Protein AF-C1AVU8-F1 (afdb_monomer_lite)

InterPro domains:
  IPR022062 Protein of unknown function DUF3618 [PF12277] (2-47)

Structure (mmCIF, N/CA/C/O backbone):
data_AF-C1AVU8-F1
#
_entry.id   AF-C1AVU8-F1
#
loop_
_atom_site.group_PDB
_atom_site.id
_atom_site.type_symbol
_atom_site.label_atom_id
_atom_site.label_alt_id
_atom_site.label_comp_id
_atom_site.label_asym_id
_atom_site.label_entity_id
_atom_site.label_seq_id
_atom_site.pdbx_PDB_ins_code
_atom_site.Cartn_x
_atom_site.Cartn_y
_atom_site.Cartn_z
_atom_site.occupancy
_atom_site.B_iso_or_equiv
_atom_site.auth_seq_id
_atom_site.auth_comp_id
_atom_site.auth_asym_id
_atom_site.auth_atom_id
_atom_site.pdbx_PDB_model_num
ATOM 1 N N . MET A 1 1 ? -10.793 -14.500 60.648 1.00 51.97 1 MET A N 1
ATOM 2 C CA . MET A 1 1 ? -11.117 -13.316 59.827 1.00 51.97 1 MET A CA 1
ATOM 3 C C . MET A 1 1 ? -11.416 -13.807 58.409 1.00 51.97 1 MET A C 1
ATOM 5 O O . MET A 1 1 ? -10.474 -14.064 57.683 1.00 51.97 1 MET A O 1
ATOM 9 N N . PRO A 1 2 ? -12.695 -14.048 58.062 1.00 56.09 2 PRO A N 1
ATOM 10 C CA . PRO A 1 2 ? -13.169 -14.440 56.722 1.00 56.09 2 PRO A CA 1
ATOM 11 C C . PRO A 1 2 ? -13.711 -13.247 55.904 1.00 56.09 2 PRO A C 1
ATOM 13 O O . PRO A 1 2 ? -14.338 -13.429 54.869 1.00 56.09 2 PRO A O 1
ATOM 16 N N . ARG A 1 3 ? -13.517 -12.015 56.396 1.00 60.41 3 ARG A N 1
ATOM 17 C CA . ARG A 1 3 ? -14.140 -10.789 55.865 1.00 60.41 3 ARG A CA 1
ATOM 18 C C . ARG A 1 3 ? -13.511 -10.320 54.546 1.00 60.41 3 ARG A C 1
ATOM 20 O O . ARG A 1 3 ? -14.116 -9.536 53.820 1.00 60.41 3 ARG A O 1
ATOM 27 N N . ASP A 1 4 ? -12.315 -10.816 54.244 1.00 69.19 4 ASP A N 1
ATOM 28 C CA . ASP A 1 4 ? -11.530 -10.388 53.089 1.00 69.19 4 ASP A CA 1
ATOM 29 C C . ASP A 1 4 ? -11.873 -1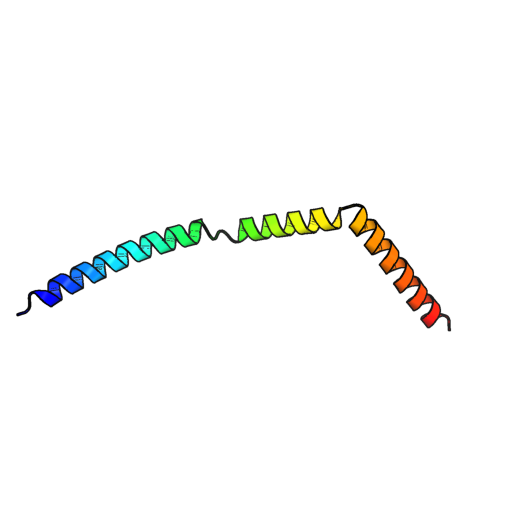1.207 51.837 1.00 69.19 4 ASP A C 1
ATOM 31 O O . ASP A 1 4 ? -11.962 -10.647 50.751 1.00 69.19 4 ASP A O 1
ATOM 35 N N . THR A 1 5 ? -12.173 -12.505 51.975 1.00 73.44 5 THR A N 1
ATOM 36 C CA . THR A 1 5 ? -12.528 -13.378 50.840 1.00 73.44 5 THR A CA 1
ATOM 37 C C . THR A 1 5 ? -13.812 -12.931 50.144 1.00 73.44 5 THR A C 1
ATOM 39 O O . THR A 1 5 ? -13.826 -12.805 48.927 1.00 73.44 5 THR A O 1
ATOM 42 N N . GLU A 1 6 ? -14.859 -12.607 50.9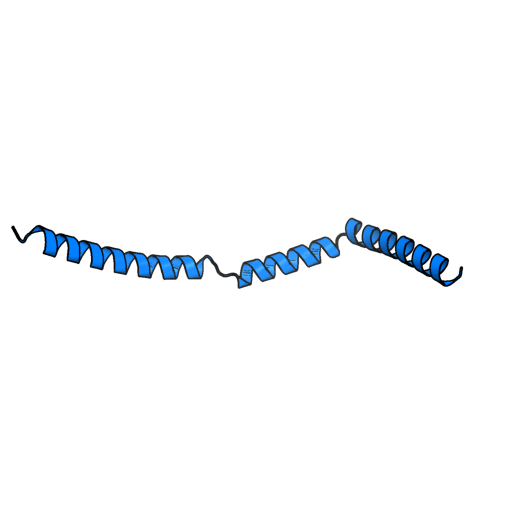06 1.00 76.94 6 GLU A N 1
ATOM 43 C CA . GLU A 1 6 ? -16.150 -12.149 50.362 1.00 76.94 6 GLU A CA 1
ATOM 44 C C . GLU A 1 6 ? -16.019 -10.805 49.617 1.00 76.94 6 GLU A C 1
ATOM 46 O O . GLU A 1 6 ? -16.703 -10.534 48.628 1.00 76.94 6 GLU A O 1
ATOM 51 N N . SER A 1 7 ? -15.098 -9.962 50.091 1.00 78.06 7 SER A N 1
ATOM 52 C CA . SER A 1 7 ? -14.778 -8.671 49.482 1.00 78.06 7 SER A CA 1
ATOM 53 C C . SER A 1 7 ? -14.005 -8.859 48.173 1.00 78.06 7 SER A C 1
ATOM 55 O O . SER A 1 7 ? -14.350 -8.239 47.168 1.00 78.06 7 SER A O 1
ATOM 57 N N . ILE A 1 8 ? -13.023 -9.768 48.166 1.00 77.69 8 ILE A N 1
ATOM 58 C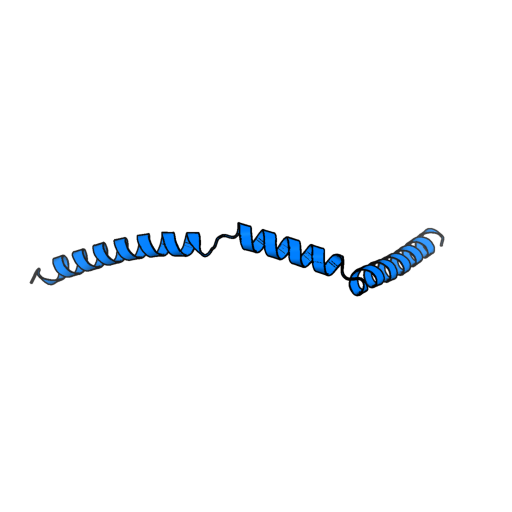 CA . ILE A 1 8 ? -12.231 -10.134 46.982 1.00 77.69 8 ILE A CA 1
ATOM 59 C C . ILE A 1 8 ? -13.117 -10.789 45.910 1.00 77.69 8 ILE A C 1
ATOM 61 O O . ILE A 1 8 ? -13.003 -10.451 44.734 1.00 77.69 8 ILE A O 1
ATOM 65 N N . GLU A 1 9 ? -14.039 -11.679 46.286 1.00 81.50 9 GLU A N 1
ATOM 66 C CA . GLU A 1 9 ? -14.9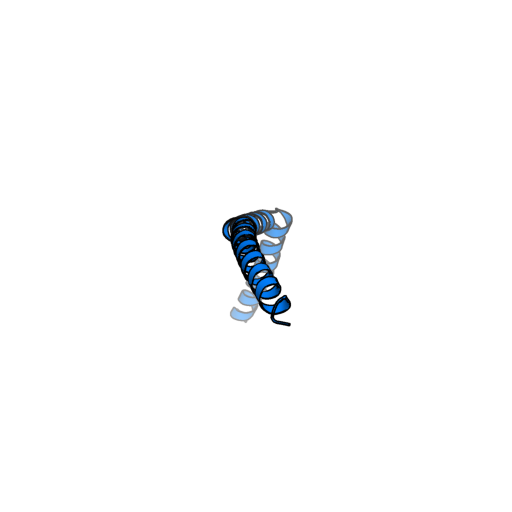78 -12.316 45.349 1.00 81.50 9 GLU A CA 1
ATOM 67 C C . GLU A 1 9 ? -15.884 -11.290 44.655 1.00 81.50 9 GLU A C 1
ATOM 69 O O . GLU A 1 9 ? -16.042 -11.334 43.432 1.00 81.50 9 GLU A O 1
ATOM 74 N N . ARG A 1 10 ? -16.411 -10.306 45.400 1.00 82.19 10 ARG A N 1
ATOM 75 C CA . ARG A 1 10 ? -17.177 -9.194 44.806 1.00 82.19 10 ARG A CA 1
ATOM 76 C C . ARG A 1 10 ? -16.343 -8.350 43.853 1.00 82.19 10 ARG A C 1
ATOM 78 O O . ARG A 1 10 ? -16.854 -7.903 42.828 1.00 82.19 10 ARG A O 1
ATOM 85 N N . GLU A 1 11 ? -15.081 -8.105 44.184 1.00 77.94 11 GLU A N 1
ATOM 86 C CA . GLU A 1 11 ? -14.179 -7.320 43.341 1.00 77.94 11 GLU A CA 1
ATOM 87 C C . GLU A 1 11 ? -13.854 -8.047 42.026 1.00 77.94 11 GLU A C 1
ATOM 89 O O . GLU A 1 11 ? -13.869 -7.427 40.961 1.00 77.94 11 GLU A O 1
ATOM 94 N N . ILE A 1 12 ? -13.661 -9.370 42.075 1.00 80.06 12 ILE A N 1
ATOM 95 C CA . ILE A 1 12 ? -13.433 -10.220 40.894 1.00 80.06 12 ILE A CA 1
ATOM 96 C C . ILE A 1 12 ? -14.666 -10.253 39.983 1.00 80.06 12 ILE A C 1
ATOM 98 O O . ILE A 1 12 ? -14.529 -10.136 38.762 1.00 80.06 12 ILE A O 1
ATOM 102 N N . GLU A 1 13 ? -15.865 -10.386 40.549 1.00 80.31 13 GLU A N 1
ATOM 103 C CA . GLU A 1 13 ? -17.117 -10.378 39.780 1.00 80.31 13 GLU A CA 1
ATOM 104 C C . GLU A 1 13 ? -17.332 -9.022 39.081 1.00 80.31 13 GLU A C 1
ATOM 106 O O . GLU A 1 13 ? -17.652 -8.955 37.890 1.00 80.31 13 GLU A O 1
ATOM 111 N N . ASN A 1 14 ? -17.055 -7.920 39.786 1.00 78.50 14 ASN A N 1
ATOM 112 C CA . ASN A 1 14 ? -17.110 -6.573 39.218 1.00 78.50 14 ASN A CA 1
ATOM 113 C C . ASN A 1 14 ? -16.073 -6.372 38.103 1.00 78.50 14 ASN A C 1
ATOM 115 O O . ASN A 1 14 ? -16.400 -5.815 37.051 1.00 78.50 14 ASN A O 1
ATOM 119 N N . ALA A 1 15 ? -14.845 -6.858 38.298 1.00 77.38 15 ALA A N 1
ATOM 120 C CA . ALA A 1 15 ? -13.790 -6.793 37.291 1.00 77.38 15 ALA A CA 1
ATOM 121 C C . ALA A 1 15 ? -14.133 -7.622 36.040 1.00 77.38 15 ALA A C 1
ATOM 123 O O . ALA A 1 15 ? -13.866 -7.180 34.921 1.00 77.38 15 ALA A O 1
ATOM 124 N N . ARG A 1 16 ? -14.777 -8.788 36.196 1.00 77.31 16 ARG A N 1
ATOM 125 C CA . ARG A 1 16 ? -15.273 -9.599 35.070 1.00 77.31 16 ARG A CA 1
ATOM 126 C C . ARG A 1 16 ? -16.329 -8.869 34.249 1.00 77.31 16 ARG A C 1
ATOM 128 O O . ARG A 1 16 ? -16.224 -8.843 33.023 1.00 77.31 16 ARG A O 1
ATOM 135 N N . ASN A 1 17 ? -17.304 -8.250 34.909 1.00 74.06 17 ASN A N 1
ATOM 136 C CA . ASN A 1 17 ? -18.347 -7.482 34.229 1.00 74.06 17 ASN A CA 1
ATOM 137 C C . ASN A 1 17 ? -17.775 -6.265 33.489 1.00 74.06 17 ASN A C 1
ATOM 139 O O . ASN A 1 17 ? -18.172 -5.987 32.357 1.00 74.06 17 ASN A O 1
ATOM 143 N N . GLN A 1 18 ? -16.791 -5.580 34.081 1.00 71.19 18 GLN A N 1
ATOM 144 C CA . GLN A 1 18 ? -16.078 -4.496 33.403 1.00 71.19 18 GLN A CA 1
ATOM 145 C C . GLN A 1 18 ? -15.296 -5.010 32.190 1.00 71.19 18 GLN A C 1
ATOM 147 O O . GLN A 1 18 ? -15.403 -4.424 31.120 1.00 71.19 18 GLN A O 1
ATOM 152 N N . LEU A 1 19 ? -14.578 -6.133 32.303 1.00 70.94 19 LEU A N 1
ATOM 153 C CA . LEU A 1 19 ? -13.803 -6.694 31.193 1.00 70.94 19 LEU A CA 1
ATOM 154 C C . LEU A 1 19 ? -14.685 -7.124 30.011 1.00 70.94 19 LEU A C 1
ATOM 156 O O . LEU A 1 19 ? -14.301 -6.898 28.865 1.00 70.94 19 LEU A O 1
ATOM 160 N N . ALA A 1 20 ? -15.866 -7.692 30.274 1.00 67.31 20 ALA A N 1
ATOM 161 C CA . ALA A 1 20 ? -16.844 -8.023 29.237 1.00 67.31 20 ALA A CA 1
ATOM 162 C C . ALA A 1 20 ? -17.322 -6.768 28.485 1.00 67.31 20 ALA A C 1
ATOM 164 O O . ALA A 1 20 ? -17.342 -6.760 27.255 1.00 67.31 20 ALA A O 1
ATOM 165 N N . SER A 1 21 ? -17.612 -5.683 29.214 1.00 64.31 21 SER A N 1
ATOM 166 C CA . SER A 1 21 ? -17.981 -4.393 28.615 1.00 64.31 21 SER A CA 1
ATOM 167 C C . SER A 1 21 ? -16.845 -3.796 27.773 1.00 64.31 21 SER A C 1
ATOM 169 O O . SER A 1 21 ? -17.097 -3.236 26.706 1.00 64.31 21 SER A O 1
ATOM 171 N N . THR A 1 22 ? -15.593 -3.927 28.218 1.00 65.31 22 THR A N 1
ATOM 172 C CA . THR A 1 22 ? -14.426 -3.400 27.493 1.00 65.31 22 THR A CA 1
ATOM 173 C C . THR A 1 22 ? -14.080 -4.240 26.260 1.00 65.31 22 THR A C 1
ATOM 175 O O . THR A 1 22 ? -13.610 -3.695 25.262 1.00 65.31 22 THR A O 1
ATOM 178 N N . LEU A 1 23 ? -14.315 -5.558 26.290 1.00 61.12 23 LEU A N 1
ATOM 179 C CA . LEU A 1 23 ? -14.115 -6.433 25.127 1.00 61.12 23 LEU A CA 1
ATOM 180 C C . LEU A 1 23 ? -15.102 -6.119 23.998 1.00 61.12 23 LEU A C 1
ATOM 182 O O . LEU A 1 23 ? -14.697 -6.092 22.831 1.00 61.12 23 LEU A O 1
ATOM 186 N N . ASP A 1 24 ? -16.359 -5.826 24.336 1.00 63.06 24 ASP A N 1
ATOM 187 C CA . ASP A 1 24 ? -17.356 -5.379 23.358 1.00 63.06 24 ASP A CA 1
ATOM 188 C C . ASP A 1 24 ? -16.960 -4.024 22.752 1.00 63.06 24 ASP A C 1
ATOM 190 O O . ASP A 1 24 ? -16.968 -3.855 21.528 1.00 63.06 24 ASP A O 1
ATOM 194 N N . GLU A 1 25 ? -16.497 -3.076 23.572 1.00 59.66 25 GLU A N 1
ATOM 195 C CA . GLU A 1 25 ? -16.074 -1.758 23.086 1.00 59.66 25 GLU A CA 1
ATOM 196 C C . GLU A 1 25 ? -14.801 -1.822 22.216 1.00 59.66 25 GLU A C 1
ATOM 198 O O . GLU A 1 25 ? -14.703 -1.147 21.179 1.00 59.66 25 GLU A O 1
ATOM 203 N N . LEU A 1 26 ? -13.841 -2.681 22.575 1.00 60.38 26 LEU A N 1
ATOM 204 C CA . LEU A 1 26 ? -12.611 -2.865 21.804 1.00 60.38 26 LEU A CA 1
ATOM 205 C C . LEU A 1 26 ? -12.882 -3.560 20.464 1.00 60.38 26 LEU A C 1
ATOM 207 O O . LEU A 1 26 ? -12.268 -3.206 19.453 1.00 60.38 26 LEU A O 1
ATOM 211 N N . THR A 1 27 ? -13.843 -4.481 20.418 1.00 58.16 27 THR A N 1
ATOM 212 C CA . THR A 1 27 ? -14.254 -5.150 19.175 1.00 58.16 27 THR A CA 1
ATOM 213 C C . THR A 1 27 ? -14.967 -4.182 18.226 1.00 58.16 27 THR A C 1
ATOM 215 O O . THR A 1 27 ? -14.740 -4.216 17.015 1.00 58.16 27 THR A O 1
ATOM 218 N N . VAL A 1 28 ? -15.767 -3.251 18.755 1.00 59.03 28 VAL A N 1
ATOM 219 C CA . VAL A 1 28 ? -16.475 -2.246 17.944 1.00 59.03 28 VAL A CA 1
ATOM 220 C C . VAL A 1 28 ? -15.522 -1.198 17.354 1.00 59.03 28 VAL A C 1
ATOM 222 O O . VAL A 1 28 ? -15.660 -0.848 16.174 1.00 59.03 28 VAL A O 1
ATOM 225 N N . ARG A 1 29 ? -14.527 -0.720 18.122 1.00 57.03 29 ARG A N 1
ATOM 226 C CA . ARG A 1 29 ? -13.514 0.236 17.618 1.00 57.03 29 ARG A CA 1
ATOM 227 C C . ARG A 1 29 ? -12.487 -0.406 16.693 1.00 57.03 29 ARG A C 1
ATOM 229 O O . ARG A 1 29 ? -12.015 0.247 15.762 1.00 57.03 29 ARG A O 1
ATOM 236 N N . THR A 1 30 ? -12.176 -1.681 16.893 1.00 54.00 30 THR A N 1
ATOM 237 C CA . THR A 1 30 ? -11.256 -2.429 16.033 1.00 54.00 30 THR A CA 1
ATOM 238 C C . THR A 1 30 ? -12.051 -3.109 14.929 1.00 54.00 30 THR A C 1
ATOM 240 O O . THR A 1 30 ? -12.093 -4.326 14.849 1.00 54.00 30 THR A O 1
ATOM 243 N N . ASN A 1 31 ? -12.727 -2.337 14.077 1.00 57.31 31 ASN A N 1
ATOM 244 C CA . ASN A 1 31 ? -13.400 -2.877 12.898 1.00 57.31 31 ASN A CA 1
ATOM 245 C C . ASN A 1 31 ? -12.374 -2.958 11.745 1.00 57.31 31 ASN A C 1
ATOM 247 O O . ASN A 1 31 ? -12.234 -1.992 10.982 1.00 57.31 31 ASN A O 1
ATOM 251 N N . PRO A 1 32 ? -11.624 -4.073 11.574 1.00 58.75 32 PRO A N 1
ATOM 252 C CA . PRO A 1 32 ? -10.558 -4.180 10.574 1.00 58.75 32 PRO A CA 1
ATOM 253 C C . PRO A 1 32 ? -11.082 -3.989 9.151 1.00 58.75 32 PRO A C 1
ATOM 255 O O . PRO A 1 32 ? -10.327 -3.588 8.271 1.00 58.75 32 PRO A O 1
ATOM 258 N N . LYS A 1 33 ? -12.384 -4.211 8.916 1.00 61.62 33 LYS A N 1
ATOM 259 C CA . LYS A 1 33 ? -13.027 -3.968 7.620 1.00 61.62 33 LYS A CA 1
ATOM 260 C C . LYS A 1 33 ? -12.833 -2.531 7.137 1.00 61.62 33 LYS A C 1
ATOM 262 O O . LYS A 1 33 ? -12.461 -2.339 5.985 1.00 61.62 33 LYS A O 1
ATOM 267 N N . ARG A 1 34 ? -13.017 -1.533 8.010 1.00 62.47 34 ARG A N 1
ATOM 268 C CA . ARG A 1 34 ? -12.882 -0.115 7.634 1.00 62.47 34 ARG A CA 1
ATOM 269 C C . ARG A 1 34 ? -11.427 0.265 7.375 1.00 62.47 34 ARG A C 1
ATOM 271 O O . ARG A 1 34 ? -11.159 1.000 6.431 1.00 62.47 34 ARG A O 1
ATOM 278 N N . LEU A 1 35 ? -10.489 -0.265 8.165 1.00 60.91 35 LEU A N 1
ATOM 279 C CA . LEU A 1 35 ? -9.060 -0.060 7.919 1.00 60.91 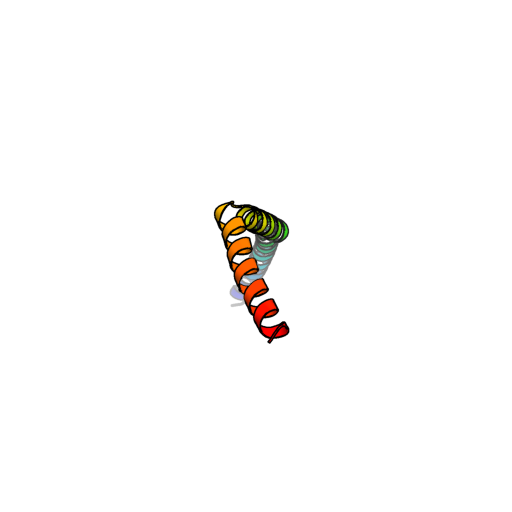35 LEU A CA 1
ATOM 280 C C . LEU A 1 35 ? -8.652 -0.676 6.583 1.00 60.91 35 LEU A C 1
ATOM 282 O O . LEU A 1 35 ? -8.059 0.013 5.768 1.00 60.91 35 LEU A O 1
ATOM 286 N N . VAL A 1 36 ? -9.031 -1.924 6.313 1.00 69.06 36 VAL A N 1
ATOM 287 C CA . VAL A 1 36 ? -8.698 -2.600 5.052 1.00 69.06 36 VAL A CA 1
ATOM 288 C C . VAL A 1 36 ? -9.302 -1.873 3.850 1.00 69.06 36 VAL A C 1
ATOM 290 O O . VAL A 1 36 ? -8.621 -1.705 2.839 1.00 69.06 36 VAL A O 1
ATOM 293 N N . GLU A 1 37 ? -10.549 -1.408 3.936 1.00 67.69 37 GLU A N 1
ATOM 294 C CA . GLU A 1 37 ? -11.166 -0.616 2.866 1.00 67.69 37 GLU A CA 1
ATOM 295 C C . GLU A 1 37 ? -10.457 0.722 2.645 1.00 67.69 37 GLU A C 1
ATOM 297 O O . GLU A 1 37 ? -10.169 1.076 1.500 1.00 67.69 37 GLU A O 1
ATOM 302 N N . ASN A 1 38 ? -10.127 1.444 3.718 1.00 67.50 38 ASN A N 1
ATOM 303 C CA . ASN A 1 38 ? -9.410 2.714 3.629 1.00 67.50 38 ASN A CA 1
ATOM 304 C C . ASN A 1 38 ? -7.988 2.513 3.096 1.00 67.50 38 ASN A C 1
ATOM 306 O O . ASN A 1 38 ? -7.559 3.250 2.214 1.00 67.50 38 ASN A O 1
ATOM 310 N N . THR A 1 39 ? -7.278 1.478 3.542 1.00 70.88 39 THR A N 1
ATOM 311 C CA . THR A 1 39 ? -5.951 1.123 3.029 1.00 70.88 39 THR A CA 1
ATOM 312 C C . THR A 1 39 ? -6.019 0.764 1.549 1.00 70.88 39 THR A C 1
ATOM 314 O O . THR A 1 39 ? -5.235 1.295 0.768 1.00 70.88 39 THR A O 1
ATOM 317 N N . LYS A 1 40 ? -6.983 -0.065 1.122 1.00 70.25 40 LYS A N 1
ATOM 318 C CA . LYS A 1 40 ? -7.176 -0.395 -0.301 1.00 70.25 40 LYS A CA 1
ATOM 319 C C . LYS A 1 40 ? -7.455 0.850 -1.140 1.00 70.25 40 LYS A C 1
ATOM 321 O O . LYS A 1 40 ? -6.833 1.021 -2.185 1.00 70.25 40 LYS A O 1
ATOM 326 N N . ARG A 1 41 ? -8.344 1.738 -0.683 1.00 73.50 41 ARG A N 1
ATOM 327 C CA . ARG A 1 41 ? -8.654 2.994 -1.385 1.00 73.50 41 ARG A CA 1
ATOM 328 C C . ARG A 1 41 ? -7.438 3.906 -1.484 1.00 73.50 41 ARG A C 1
ATOM 330 O O . ARG A 1 41 ? -7.172 4.415 -2.564 1.00 73.50 41 ARG A O 1
ATOM 337 N N . THR A 1 42 ? -6.678 4.062 -0.404 1.00 75.31 42 THR A N 1
ATOM 338 C CA . THR A 1 42 ? -5.460 4.883 -0.393 1.00 75.31 42 THR A CA 1
ATOM 339 C C . THR A 1 42 ? -4.386 4.310 -1.312 1.00 75.31 42 THR A C 1
ATOM 341 O O . THR A 1 42 ? -3.748 5.062 -2.040 1.00 75.31 42 THR A O 1
ATOM 344 N N . LEU A 1 43 ? -4.208 2.987 -1.337 1.00 81.75 43 LEU A N 1
ATOM 345 C CA . LEU A 1 43 ? -3.272 2.335 -2.255 1.00 81.75 43 LEU A CA 1
ATOM 346 C C . LEU A 1 43 ? -3.678 2.555 -3.716 1.00 81.75 43 LEU A C 1
ATOM 348 O O . LEU A 1 43 ? -2.848 2.962 -4.522 1.00 81.75 43 LEU A O 1
ATOM 352 N N . ILE A 1 44 ? -4.954 2.352 -4.050 1.00 81.69 44 ILE A N 1
ATOM 353 C CA . ILE A 1 44 ? -5.468 2.593 -5.406 1.00 81.69 44 ILE A CA 1
ATOM 354 C C . ILE A 1 44 ? -5.344 4.076 -5.781 1.00 81.69 44 ILE A C 1
ATOM 356 O O . ILE A 1 44 ? -4.948 4.391 -6.900 1.00 81.69 44 ILE A O 1
ATOM 360 N N . ALA A 1 45 ? -5.634 4.993 -4.857 1.00 79.50 45 ALA A N 1
ATOM 361 C CA . ALA A 1 45 ? -5.490 6.428 -5.082 1.00 79.50 45 ALA A CA 1
ATOM 362 C C . ALA A 1 45 ? -4.032 6.808 -5.373 1.00 79.50 45 ALA A C 1
ATOM 364 O O . ALA A 1 45 ? -3.780 7.485 -6.364 1.00 79.50 45 ALA A O 1
ATOM 365 N N . LYS A 1 46 ? -3.077 6.293 -4.586 1.00 78.00 46 LYS A N 1
ATOM 366 C CA . LYS A 1 46 ? -1.644 6.518 -4.814 1.00 78.00 46 LYS A CA 1
ATOM 367 C C . LYS A 1 46 ? -1.160 5.946 -6.142 1.00 78.00 46 LYS A C 1
ATOM 369 O O . LYS A 1 46 ? -0.380 6.590 -6.829 1.00 78.00 46 LYS A O 1
ATOM 374 N N . LEU A 1 47 ? -1.631 4.763 -6.537 1.00 80.38 47 LEU A N 1
ATOM 375 C CA . LEU A 1 47 ? -1.295 4.189 -7.846 1.00 80.38 47 LEU A CA 1
ATOM 376 C C . LEU A 1 47 ? -1.880 5.000 -9.013 1.00 80.38 47 LEU A C 1
ATOM 378 O O . LEU A 1 47 ? -1.282 5.043 -10.086 1.00 80.38 47 LEU A O 1
ATOM 382 N N . ASN A 1 48 ? -3.024 5.654 -8.803 1.00 79.12 48 ASN A N 1
ATOM 383 C CA . ASN A 1 48 ? -3.648 6.539 -9.785 1.00 79.12 48 ASN A CA 1
ATOM 384 C C . ASN A 1 48 ? -3.025 7.941 -9.834 1.00 79.12 48 ASN A C 1
ATOM 386 O O . ASN A 1 48 ? -3.370 8.715 -10.729 1.00 79.12 48 ASN A O 1
ATOM 390 N N . GLU A 1 49 ? -2.114 8.288 -8.919 1.00 83.88 49 GLU A N 1
ATOM 391 C CA . GLU A 1 49 ? -1.415 9.567 -8.991 1.00 83.88 49 GLU A CA 1
ATOM 392 C C . GLU A 1 49 ? -0.581 9.643 -10.281 1.00 83.88 49 GLU A C 1
ATOM 394 O O . GLU A 1 49 ? 0.147 8.699 -10.614 1.00 83.88 49 GLU A O 1
ATOM 399 N N . PRO A 1 50 ? -0.633 10.773 -11.013 1.00 82.94 50 PRO A N 1
ATOM 400 C CA . PRO A 1 50 ? 0.056 10.910 -12.292 1.00 82.94 50 PRO A CA 1
ATOM 401 C C . PRO A 1 50 ? 1.565 10.679 -12.156 1.00 82.94 50 PRO A C 1
ATOM 403 O O . PRO A 1 50 ? 2.158 10.016 -13.003 1.00 82.94 50 PRO A O 1
ATOM 406 N N . ALA A 1 51 ? 2.175 11.141 -11.060 1.00 85.00 51 ALA A N 1
ATOM 407 C CA . ALA A 1 51 ? 3.593 10.924 -10.778 1.00 85.00 51 ALA A CA 1
ATOM 408 C C . ALA A 1 51 ? 3.954 9.428 -10.682 1.00 85.00 51 ALA A C 1
ATOM 410 O O . ALA A 1 51 ? 4.923 8.983 -11.298 1.00 85.00 51 ALA A O 1
ATOM 411 N N . VAL A 1 52 ? 3.148 8.637 -9.966 1.00 87.00 52 VAL A N 1
ATOM 412 C CA . VAL A 1 52 ? 3.365 7.190 -9.806 1.00 87.00 52 VAL A CA 1
ATOM 413 C C . VAL A 1 52 ? 3.123 6.457 -11.122 1.00 87.00 52 VAL A C 1
ATOM 415 O O . VAL A 1 52 ? 3.917 5.599 -11.504 1.00 87.00 52 VAL A O 1
ATOM 418 N N . LYS A 1 53 ? 2.076 6.834 -11.861 1.00 85.31 53 LYS A N 1
ATOM 419 C CA . LYS A 1 53 ? 1.752 6.239 -13.161 1.00 85.31 53 LYS A CA 1
ATOM 420 C C . LYS A 1 53 ? 2.878 6.428 -14.180 1.00 85.31 53 LYS A C 1
ATOM 422 O O . LYS A 1 53 ? 3.302 5.456 -14.803 1.00 85.31 53 LYS A O 1
ATOM 427 N N . TYR A 1 54 ? 3.387 7.651 -14.335 1.00 91.25 54 TYR A N 1
ATOM 428 C CA . TYR A 1 54 ? 4.501 7.913 -15.252 1.00 91.25 54 TYR A CA 1
ATOM 429 C C . TYR A 1 54 ? 5.799 7.254 -14.777 1.00 91.25 54 TYR A C 1
ATOM 431 O O . TYR A 1 54 ? 6.532 6.711 -15.604 1.00 91.25 54 TYR A O 1
ATOM 439 N N . GLY A 1 55 ? 6.048 7.215 -13.463 1.00 91.75 55 GLY A N 1
ATOM 440 C CA . GLY A 1 55 ? 7.175 6.479 -12.886 1.00 91.75 55 GLY A CA 1
ATOM 441 C C . GLY A 1 55 ? 7.129 4.981 -13.203 1.00 91.75 55 GLY A C 1
ATOM 442 O O . GLY A 1 55 ? 8.120 4.422 -13.669 1.00 91.75 55 GLY A O 1
ATOM 443 N N . LEU A 1 56 ? 5.969 4.339 -13.036 1.00 91.56 56 LEU A N 1
ATOM 444 C CA . LEU A 1 56 ? 5.770 2.923 -13.366 1.00 91.56 56 LEU A CA 1
ATOM 445 C C . LEU A 1 56 ? 5.978 2.639 -14.857 1.00 91.56 56 LEU A C 1
ATOM 447 O O . LEU A 1 56 ? 6.617 1.646 -15.198 1.00 91.56 56 LEU A O 1
ATOM 451 N N . ILE A 1 57 ? 5.484 3.510 -15.742 1.00 92.62 57 ILE A N 1
ATOM 452 C CA . ILE A 1 57 ? 5.696 3.379 -17.191 1.00 92.62 57 ILE A CA 1
ATOM 453 C C . ILE A 1 57 ? 7.181 3.516 -17.533 1.00 92.62 57 ILE A C 1
ATOM 455 O O . ILE A 1 57 ? 7.696 2.711 -18.303 1.00 92.62 57 ILE A O 1
ATOM 459 N N . ALA A 1 58 ? 7.880 4.494 -16.953 1.00 93.56 58 ALA A N 1
ATOM 460 C CA . ALA A 1 58 ? 9.302 4.705 -17.206 1.00 93.56 58 ALA A CA 1
ATOM 461 C C . ALA A 1 58 ? 10.140 3.501 -16.754 1.00 93.56 58 ALA A C 1
ATOM 463 O O . ALA A 1 58 ? 10.941 2.981 -17.531 1.00 93.56 58 ALA A O 1
ATOM 464 N N . VAL A 1 59 ? 9.907 3.008 -15.533 1.00 96.19 59 VAL A N 1
ATOM 465 C CA . VAL A 1 59 ? 10.574 1.804 -15.020 1.00 96.19 59 VAL A CA 1
ATOM 466 C C . VAL A 1 59 ? 10.243 0.599 -15.898 1.00 96.19 59 VAL A C 1
ATOM 468 O O . VAL A 1 59 ? 11.152 -0.088 -16.356 1.00 96.19 59 VAL A O 1
ATOM 471 N N . GLY A 1 60 ? 8.962 0.383 -16.207 1.00 95.31 60 GLY A N 1
ATOM 472 C CA . GLY A 1 60 ? 8.514 -0.717 -17.058 1.00 95.31 60 GLY A CA 1
ATOM 473 C C . GLY A 1 60 ? 9.132 -0.683 -18.458 1.00 95.31 60 GLY A C 1
ATOM 474 O O . GLY A 1 60 ? 9.568 -1.718 -18.955 1.00 95.31 60 GLY A O 1
ATOM 475 N N . ALA A 1 61 ? 9.242 0.497 -19.071 1.00 96.44 61 ALA A N 1
ATOM 476 C CA . ALA A 1 61 ? 9.860 0.674 -20.382 1.00 96.44 61 ALA A CA 1
ATOM 477 C C . ALA A 1 61 ? 11.363 0.370 -20.351 1.00 96.44 61 ALA A C 1
ATOM 479 O O . ALA A 1 61 ? 11.859 -0.344 -21.222 1.00 96.44 61 ALA A O 1
ATOM 480 N N . VAL A 1 62 ? 12.084 0.859 -19.336 1.00 96.81 62 VAL A N 1
ATOM 481 C CA . VAL A 1 62 ? 13.519 0.584 -19.167 1.00 96.81 62 VAL A CA 1
ATOM 482 C C . VAL A 1 62 ? 13.752 -0.906 -18.942 1.00 96.81 62 VAL A C 1
ATOM 484 O O . VAL A 1 62 ? 14.568 -1.510 -19.638 1.00 96.81 62 VAL A O 1
ATOM 487 N N . THR A 1 63 ? 13.016 -1.528 -18.020 1.00 96.31 63 THR A N 1
ATOM 488 C CA . THR A 1 63 ? 13.138 -2.966 -17.756 1.00 96.31 63 THR A CA 1
ATOM 489 C C . THR A 1 63 ? 12.769 -3.788 -18.989 1.00 96.31 63 THR A C 1
ATOM 491 O O . THR A 1 63 ? 13.516 -4.693 -19.353 1.00 96.31 63 THR A O 1
ATOM 494 N N . GLY A 1 64 ? 11.679 -3.444 -19.680 1.00 96.75 64 GLY A N 1
ATOM 495 C CA . GLY A 1 64 ? 11.262 -4.099 -20.919 1.00 96.75 64 GLY A CA 1
ATOM 496 C C . GLY A 1 64 ? 12.329 -4.014 -22.008 1.00 96.75 64 GLY A C 1
ATOM 497 O O . GLY A 1 64 ? 12.692 -5.037 -22.582 1.00 96.75 64 GLY A O 1
ATOM 498 N N . LEU A 1 65 ? 12.906 -2.830 -22.234 1.00 96.69 65 LEU A N 1
ATOM 499 C CA . LEU A 1 65 ? 14.009 -2.637 -23.181 1.00 96.69 65 LEU A CA 1
ATOM 500 C C . LEU A 1 65 ? 15.252 -3.444 -22.806 1.00 96.69 65 LEU A C 1
ATOM 502 O O . LEU A 1 65 ?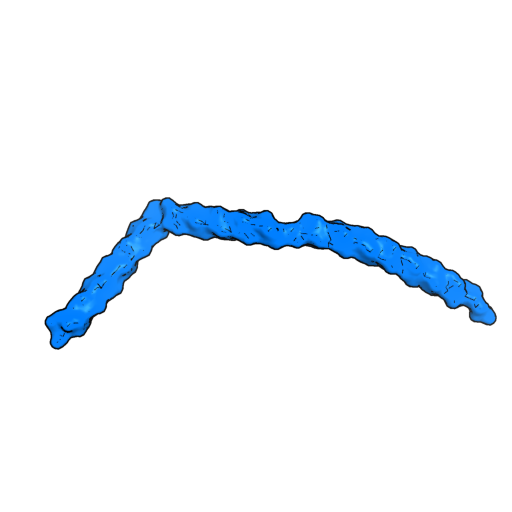 15.883 -4.027 -23.685 1.00 96.69 65 LEU A O 1
ATOM 506 N N . LEU A 1 66 ? 15.614 -3.498 -21.522 1.00 96.69 66 LEU A N 1
ATOM 507 C CA . LEU A 1 66 ? 16.765 -4.275 -21.055 1.00 96.69 66 LEU A CA 1
ATOM 508 C C . LEU A 1 66 ? 16.552 -5.778 -21.259 1.00 96.69 66 LEU A C 1
ATOM 510 O O . LEU A 1 66 ? 17.467 -6.463 -21.718 1.00 96.69 66 LEU A O 1
ATOM 514 N N . VAL A 1 67 ? 15.351 -6.283 -20.963 1.00 96.62 67 VAL A N 1
ATOM 515 C CA . VAL A 1 67 ? 14.982 -7.686 -21.200 1.00 96.62 67 VAL A CA 1
ATOM 516 C C . VAL A 1 67 ? 14.991 -7.994 -22.694 1.00 96.62 67 VAL A C 1
ATOM 518 O O . VAL A 1 67 ? 15.601 -8.980 -23.098 1.00 96.62 67 VAL A O 1
ATOM 521 N N . LEU A 1 68 ? 14.402 -7.128 -23.524 1.00 96.38 68 LEU A N 1
ATOM 522 C CA . LEU A 1 68 ? 14.381 -7.296 -24.978 1.00 96.38 68 LEU A CA 1
ATOM 523 C C . LEU A 1 68 ? 15.802 -7.302 -25.555 1.00 96.38 68 LEU A C 1
ATOM 525 O O . LEU A 1 68 ? 16.161 -8.179 -26.333 1.00 96.38 68 LEU A O 1
ATOM 529 N N . ARG A 1 69 ? 16.647 -6.364 -25.111 1.00 96.75 69 ARG A N 1
ATOM 530 C CA . ARG A 1 69 ? 18.056 -6.278 -25.511 1.00 96.75 69 ARG A CA 1
ATOM 531 C C . ARG A 1 69 ? 18.851 -7.510 -25.091 1.00 96.75 69 ARG A C 1
ATOM 533 O O . ARG A 1 69 ? 19.764 -7.888 -25.814 1.00 96.75 69 ARG A O 1
ATOM 540 N N . LYS A 1 70 ? 18.539 -8.102 -23.935 1.00 94.38 70 LYS A N 1
ATOM 541 C CA . LYS A 1 70 ? 19.167 -9.341 -23.461 1.00 94.38 70 LYS A CA 1
ATOM 542 C C . LYS A 1 70 ? 18.662 -10.574 -24.212 1.00 94.38 70 LYS A C 1
ATOM 544 O O . LYS A 1 70 ? 19.431 -11.501 -24.380 1.00 94.38 70 LYS A O 1
ATOM 549 N N . ALA A 1 71 ? 17.401 -10.595 -24.635 1.00 93.69 71 ALA A N 1
ATOM 550 C CA . ALA A 1 71 ? 16.828 -11.712 -25.384 1.00 93.69 71 ALA A CA 1
ATOM 551 C C . ALA A 1 71 ? 17.259 -11.729 -26.862 1.00 93.69 71 ALA A C 1
ATOM 553 O O . ALA A 1 71 ? 17.299 -12.790 -27.474 1.00 93.69 71 ALA A O 1
ATOM 554 N N . LEU A 1 72 ? 17.562 -10.558 -27.434 1.00 92.94 72 LEU A N 1
ATOM 555 C CA . LEU A 1 72 ? 18.000 -10.386 -28.827 1.00 92.94 72 LEU A CA 1
ATOM 556 C C . LEU A 1 72 ? 19.533 -10.408 -29.008 1.00 92.94 72 LEU A C 1
ATOM 558 O O . LEU A 1 72 ? 20.013 -10.169 -30.115 1.00 92.94 72 LEU A O 1
ATOM 562 N N . ARG A 1 73 ? 20.299 -10.638 -27.938 1.00 78.94 73 ARG A N 1
ATOM 563 C CA . ARG A 1 73 ? 21.761 -10.795 -27.948 1.00 78.94 73 ARG A CA 1
ATOM 564 C C . ARG A 1 73 ? 22.130 -12.204 -27.528 1.00 78.94 73 ARG A C 1
ATOM 566 O O . ARG A 1 73 ? 23.134 -12.696 -28.079 1.00 78.94 73 ARG A O 1
#

Radius of gyration: 29.24 Å; chains: 1; bounding box: 40×25×89 Å

Foldseek 3Di:
DCVVVVVVVVVVVVVVVVVVVVVVVVCVVPPVVVVVVVVVVVVVVVCPPPVNVVVCVVVVVVVVVVVVVVVVD

pLDDT: mean 77.34, std 13.28, range [51.97, 96.81]

Sequence (73 aa):
MPRDTESIEREIENARNQLASTLDELTVRTNPKRLVENTKRTLIAKLNEPAVKYGLIAVGAVTGLLVLRKALR

Secondary structure (DSSP, 8-state):
--HHHHHHHHHHHHHHHHHHHHHHHHHHH--HHHHHHHHHHHHHHHHTSHHHHHHHHHHHHHHHHHHHHHH--

Organism: Rhodococcus opacus (strain B4) (NCBI:txid632772)